Protein AF-A0A8J4PV37-F1 (afdb_monomer)

Organism: NCBI:txid133409

Secondary structure (DSSP, 8-state):
--HHHHHHS-PEEEPSSSTTEEEEEEEE-SSEEEEEEEEE-BS--SS-GGG-PEEEEEEEETT-SSHHHHHHHHHHHHHHHHTTTBPPPEEEEEEEEEEETTTTEEEEE--BTTTB---HHHHHHHHHHHHGGGT-EEEE---S-----PPPS---S---

pLDDT: mean 87.32, std 14.65, range [36.22, 98.56]

Mean predicted aligned error: 6.1 Å

Radius of gyration: 15.75 Å; Cα contacts (8 Å, |Δi|>4): 325; chains: 1; bounding box: 51×31×36 Å

Solvent-accessible surface area (backbone atoms only — not comparable to full-atom values): 9121 Å² total; per-residue (Å²): 131,55,69,69,56,54,61,72,65,48,64,76,41,72,49,92,83,44,88,48,33,34,31,34,70,46,76,55,66,70,63,73,35,53,24,30,33,32,41,32,44,52,65,76,73,82,88,53,81,91,63,62,50,38,39,36,32,43,42,31,36,45,69,40,63,41,64,69,47,43,49,50,50,53,49,66,76,37,45,78,85,31,58,91,50,42,43,81,68,41,76,54,7,14,29,35,39,33,56,40,80,88,82,30,35,38,39,34,32,25,24,26,92,87,55,36,61,41,59,61,73,56,54,49,51,46,49,48,69,66,38,41,86,76,66,34,48,77,50,82,47,78,40,92,48,61,81,73,84,55,79,44,79,67,84,82,88,82,81,135

Nearest PDB structures (foldseek):
  2nmm-assembly4_A  TM=7.575E-01  e=5.670E-08  Homo sapiens
  2nmm-assembly4_C  TM=7.859E-01  e=7.270E-07  Homo sapiens
  2hw4-assembly1_A  TM=7.400E-01  e=1.441E-06  Homo sapiens
  2nmm-assembly4_B  TM=7.490E-01  e=2.523E-06  Homo sapiens
  2ozx-assembly1_A  TM=6.832E-01  e=2.523E-06  Homo sapiens

Structure (mmCIF, N/CA/C/O backbone):
data_AF-A0A8J4PV37-F1
#
_entry.id   AF-A0A8J4PV37-F1
#
loop_
_atom_site.group_PDB
_atom_site.id
_atom_site.type_symbol
_atom_site.label_atom_id
_atom_site.label_alt_id
_atom_site.label_comp_id
_atom_site.label_asym_id
_atom_site.label_entity_id
_atom_site.label_seq_id
_atom_site.pdbx_PDB_ins_code
_atom_site.Cartn_x
_atom_site.Cartn_y
_atom_site.Cartn_z
_atom_site.occupancy
_atom_site.B_iso_or_equiv
_atom_site.auth_seq_id
_atom_site.auth_comp_id
_atom_site.auth_asym_id
_atom_site.auth_atom_id
_atom_site.pdbx_PDB_model_num
ATOM 1 N N . MET A 1 1 ? -15.392 9.450 -5.327 1.00 58.28 1 MET A N 1
ATOM 2 C CA . MET A 1 1 ? -14.262 9.897 -6.172 1.00 58.28 1 MET A CA 1
ATOM 3 C C . MET A 1 1 ? -14.195 8.930 -7.345 1.00 58.28 1 MET A C 1
ATOM 5 O O . MET A 1 1 ? -14.531 7.776 -7.122 1.00 58.28 1 MET A O 1
ATOM 9 N N . SER A 1 2 ? -13.885 9.351 -8.575 1.00 72.94 2 SER A N 1
ATOM 10 C CA . SER A 1 2 ? -13.667 8.358 -9.641 1.00 72.94 2 SER A CA 1
ATOM 11 C C . SER A 1 2 ? -12.308 7.675 -9.436 1.00 72.94 2 SER A C 1
ATOM 13 O O . SER A 1 2 ? -11.400 8.303 -8.886 1.00 72.94 2 SER A O 1
ATOM 15 N N . ASN A 1 3 ? -12.131 6.426 -9.891 1.00 73.38 3 ASN A N 1
ATOM 16 C CA . ASN A 1 3 ? -10.813 5.772 -9.842 1.00 73.38 3 ASN A CA 1
ATOM 17 C C . ASN A 1 3 ? -9.754 6.644 -10.531 1.00 73.38 3 ASN A C 1
ATOM 19 O O . ASN A 1 3 ? -8.669 6.850 -10.000 1.00 73.38 3 ASN A O 1
ATOM 23 N N . GLN A 1 4 ? -10.090 7.243 -11.674 1.00 67.25 4 GLN A N 1
ATOM 24 C CA . GLN A 1 4 ? -9.173 8.110 -12.409 1.00 67.25 4 GLN A CA 1
ATOM 25 C C . GLN A 1 4 ? -8.662 9.284 -11.555 1.00 67.25 4 GLN A C 1
ATOM 27 O O . GLN A 1 4 ? -7.463 9.568 -11.561 1.00 67.25 4 GLN A O 1
ATOM 32 N N . ASP A 1 5 ? -9.537 9.921 -10.771 1.00 73.19 5 ASP A N 1
ATOM 33 C CA . ASP A 1 5 ? -9.151 11.011 -9.867 1.00 73.19 5 ASP A CA 1
ATOM 34 C C . ASP A 1 5 ? -8.280 10.515 -8.709 1.00 73.19 5 ASP A C 1
ATOM 36 O O . ASP A 1 5 ? -7.334 11.203 -8.322 1.00 73.19 5 ASP A O 1
ATOM 40 N N . LEU A 1 6 ? -8.570 9.327 -8.171 1.00 82.00 6 LEU A N 1
ATOM 41 C CA . LEU A 1 6 ? -7.812 8.726 -7.073 1.00 82.00 6 LEU A CA 1
ATOM 42 C C . LEU A 1 6 ? -6.348 8.500 -7.468 1.00 82.00 6 LEU A C 1
ATOM 44 O O . LEU A 1 6 ? -5.443 8.902 -6.742 1.00 82.00 6 LEU A O 1
ATOM 48 N N . PHE A 1 7 ? -6.108 7.894 -8.632 1.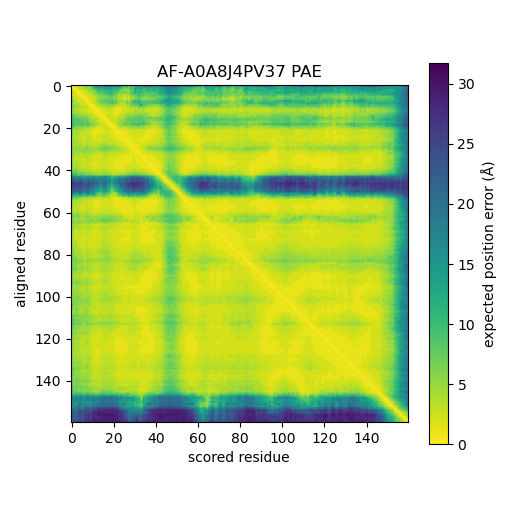00 80.50 7 PHE A N 1
ATOM 49 C CA . PHE A 1 7 ? -4.753 7.585 -9.093 1.00 80.50 7 PHE A CA 1
ATOM 50 C C . PHE A 1 7 ? -4.004 8.816 -9.612 1.00 80.50 7 PHE A C 1
ATOM 52 O O . PHE A 1 7 ? -2.803 8.936 -9.378 1.00 80.50 7 PHE A O 1
ATOM 59 N N . THR A 1 8 ? -4.696 9.750 -10.272 1.00 69.69 8 THR A N 1
ATOM 60 C CA . THR A 1 8 ? -4.063 10.971 -10.808 1.00 69.69 8 THR A CA 1
ATOM 61 C C . THR A 1 8 ? -3.626 11.921 -9.693 1.00 69.69 8 THR A C 1
ATOM 63 O O . THR A 1 8 ? -2.586 12.567 -9.808 1.00 69.69 8 THR A O 1
ATOM 66 N N . ASN A 1 9 ? -4.390 11.987 -8.599 1.00 74.44 9 ASN A N 1
ATOM 67 C CA . ASN A 1 9 ? -4.096 12.866 -7.466 1.00 74.44 9 ASN A CA 1
ATOM 68 C C . ASN A 1 9 ? -3.330 12.168 -6.332 1.00 74.44 9 ASN A C 1
ATOM 70 O O . ASN A 1 9 ? -3.008 12.812 -5.331 1.00 74.44 9 ASN A O 1
ATOM 74 N N . ALA A 1 10 ? -3.037 10.869 -6.459 1.00 83.06 10 ALA A N 1
ATOM 75 C CA . ALA A 1 10 ? -2.297 10.130 -5.446 1.00 83.06 10 ALA A CA 1
ATOM 76 C C . ALA A 1 10 ? -0.888 10.712 -5.282 1.00 83.06 10 ALA A C 1
ATOM 78 O O . ALA A 1 10 ? -0.040 10.620 -6.174 1.00 83.06 10 ALA A O 1
ATOM 79 N N . VAL A 1 11 ? -0.632 11.285 -4.108 1.00 88.38 11 VAL A N 1
ATOM 80 C CA . VAL A 1 11 ? 0.660 11.881 -3.770 1.00 88.38 11 VAL A CA 1
ATOM 81 C C . VAL A 1 11 ? 1.732 10.792 -3.703 1.00 88.38 11 VAL A C 1
ATOM 83 O O . VAL A 1 11 ? 1.541 9.739 -3.091 1.00 88.38 11 VAL A O 1
ATOM 86 N N . VAL A 1 12 ? 2.880 11.069 -4.322 1.00 91.19 12 VAL A N 1
ATOM 87 C CA . VAL A 1 12 ? 4.091 10.254 -4.199 1.00 91.19 12 VAL A CA 1
ATOM 88 C C . VAL A 1 12 ? 5.038 10.942 -3.224 1.00 91.19 12 VAL A C 1
ATOM 90 O O . VAL A 1 12 ? 5.477 12.070 -3.449 1.00 91.19 12 VAL A O 1
ATOM 93 N N . TYR A 1 13 ? 5.360 10.253 -2.137 1.00 91.75 13 TYR A N 1
ATOM 94 C CA . TYR A 1 13 ? 6.210 10.746 -1.063 1.00 91.75 13 TYR A CA 1
ATOM 95 C C . TYR A 1 13 ? 7.632 10.225 -1.236 1.00 91.75 13 TYR A C 1
ATOM 97 O O . TYR A 1 13 ? 7.838 9.071 -1.605 1.00 91.75 13 TYR A O 1
ATOM 105 N N . LYS A 1 14 ? 8.633 11.051 -0.936 1.00 90.19 14 LYS A N 1
ATOM 106 C CA . LYS A 1 14 ? 10.027 10.598 -0.868 1.00 90.19 14 LYS A CA 1
ATOM 107 C C . LYS A 1 14 ? 10.313 10.027 0.514 1.00 90.19 14 LYS A C 1
ATOM 109 O O . LYS A 1 14 ? 9.903 10.613 1.513 1.00 90.19 14 LYS A O 1
ATOM 114 N N . SER A 1 15 ? 11.034 8.911 0.568 1.00 85.44 15 SER A N 1
ATOM 115 C CA . SER A 1 15 ? 11.557 8.401 1.831 1.00 85.44 15 SER A CA 1
ATOM 116 C C . SER A 1 15 ? 12.518 9.418 2.441 1.00 85.44 15 SER A C 1
ATOM 118 O O . SER A 1 15 ? 13.364 9.990 1.753 1.00 85.44 15 SER A O 1
ATOM 120 N N . THR A 1 16 ? 12.386 9.639 3.746 1.00 80.88 16 THR A N 1
ATOM 121 C CA . THR A 1 16 ? 13.284 10.505 4.520 1.00 80.88 16 THR A CA 1
ATOM 122 C C . THR A 1 16 ? 14.537 9.770 4.996 1.00 80.88 16 THR A C 1
ATOM 124 O O . THR A 1 16 ? 15.495 10.413 5.416 1.00 80.88 16 THR A O 1
ATOM 127 N N . THR A 1 17 ? 14.543 8.435 4.929 1.00 82.50 17 THR A N 1
ATOM 128 C CA . THR A 1 17 ? 15.599 7.577 5.487 1.00 82.50 17 THR A CA 1
ATOM 129 C C . THR A 1 17 ? 16.378 6.809 4.425 1.00 82.50 17 THR A C 1
ATOM 131 O O . THR A 1 17 ? 17.548 6.509 4.636 1.00 82.50 17 THR A O 1
ATOM 134 N N . THR A 1 18 ? 15.758 6.495 3.282 1.00 82.38 18 THR A N 1
ATOM 135 C CA . THR A 1 18 ? 16.385 5.736 2.192 1.00 82.38 18 THR A CA 1
ATOM 136 C C . THR A 1 18 ? 16.415 6.578 0.916 1.00 82.38 18 THR A C 1
ATOM 138 O O . THR A 1 18 ? 15.366 6.770 0.292 1.00 82.38 18 THR A O 1
ATOM 141 N N . PRO A 1 19 ? 17.593 7.070 0.491 1.00 79.25 19 PRO A N 1
ATOM 142 C CA . PRO A 1 19 ? 17.745 7.715 -0.809 1.00 79.25 19 PRO A CA 1
ATOM 143 C C . PRO A 1 19 ? 17.225 6.804 -1.932 1.00 79.25 19 PRO A C 1
ATOM 145 O O . PRO A 1 19 ? 17.424 5.592 -1.888 1.00 79.25 19 PRO A O 1
ATOM 148 N N . ASN A 1 20 ? 16.550 7.381 -2.930 1.00 86.06 20 ASN A N 1
ATOM 149 C CA . ASN A 1 20 ? 15.957 6.659 -4.070 1.00 86.06 20 ASN A CA 1
ATOM 150 C C . ASN A 1 20 ? 14.836 5.673 -3.707 1.00 86.06 20 ASN A C 1
ATOM 152 O O . ASN A 1 20 ? 14.622 4.671 -4.386 1.00 86.06 20 ASN A O 1
ATOM 156 N N . ARG A 1 21 ? 14.086 5.955 -2.642 1.00 90.38 21 ARG A N 1
ATOM 157 C CA . ARG A 1 21 ? 12.842 5.246 -2.344 1.00 90.38 21 ARG A CA 1
ATOM 158 C C . ARG A 1 21 ? 11.679 6.221 -2.313 1.00 90.38 21 ARG A C 1
ATOM 160 O O . ARG A 1 21 ? 11.760 7.261 -1.653 1.00 90.38 21 ARG A O 1
ATOM 167 N N . THR A 1 22 ? 10.588 5.865 -2.979 1.00 93.62 22 THR A N 1
ATOM 168 C CA . THR A 1 22 ? 9.323 6.597 -2.883 1.00 93.62 22 THR A CA 1
ATOM 169 C C . THR A 1 22 ? 8.180 5.718 -2.407 1.00 93.62 22 THR A C 1
ATOM 171 O O . THR A 1 22 ? 8.206 4.492 -2.529 1.00 93.62 22 THR A O 1
ATOM 174 N N . PHE A 1 23 ? 7.179 6.374 -1.829 1.00 95.06 23 PHE A N 1
ATOM 175 C CA . PHE A 1 23 ? 5.991 5.769 -1.256 1.00 95.06 23 PHE A CA 1
ATOM 176 C C . PHE A 1 23 ? 4.741 6.337 -1.909 1.00 95.06 23 PHE A C 1
ATOM 178 O O . PHE A 1 23 ? 4.635 7.541 -2.133 1.00 95.06 23 PHE A O 1
ATOM 185 N N . GLN A 1 24 ? 3.776 5.469 -2.169 1.00 95.06 24 GLN A N 1
ATOM 186 C CA . GLN A 1 24 ? 2.428 5.840 -2.570 1.00 95.06 24 GLN A CA 1
ATOM 187 C C . GLN A 1 24 ? 1.440 5.056 -1.703 1.00 95.06 24 GLN A C 1
ATOM 189 O O . GLN A 1 24 ? 1.654 3.878 -1.417 1.00 95.06 24 GLN A O 1
ATOM 194 N N . CYS A 1 25 ? 0.364 5.701 -1.270 1.00 95.94 25 CYS A N 1
ATOM 195 C CA . CYS A 1 25 ? -0.695 5.057 -0.501 1.00 95.94 25 CYS A CA 1
ATOM 196 C C . CYS A 1 25 ? -2.028 5.362 -1.169 1.00 95.94 25 CYS A C 1
ATOM 198 O O . CYS A 1 25 ? -2.374 6.528 -1.354 1.00 95.94 25 CYS A O 1
ATOM 200 N N . ILE A 1 26 ? -2.733 4.312 -1.576 1.00 95.38 26 ILE A N 1
ATOM 201 C CA . ILE A 1 26 ? -3.993 4.389 -2.304 1.00 95.38 26 ILE A CA 1
ATOM 202 C C . ILE A 1 26 ? -5.013 3.546 -1.551 1.00 95.38 26 ILE A C 1
ATOM 204 O O . ILE A 1 26 ? -4.883 2.324 -1.474 1.00 95.38 26 ILE A O 1
ATOM 208 N N . ILE A 1 27 ? -6.015 4.217 -0.991 1.00 93.25 27 ILE A N 1
ATOM 209 C CA . ILE A 1 27 ? -7.068 3.609 -0.182 1.00 93.25 27 ILE A CA 1
ATOM 210 C C . ILE A 1 27 ? -8.412 4.074 -0.734 1.00 93.25 27 ILE A C 1
ATOM 212 O O . ILE A 1 27 ? -8.714 5.265 -0.715 1.00 93.25 27 ILE A O 1
ATOM 216 N N . ASP A 1 28 ? -9.187 3.119 -1.240 1.00 91.69 28 ASP A N 1
ATOM 217 C CA . ASP A 1 28 ? -10.500 3.319 -1.856 1.00 91.69 28 ASP A CA 1
ATOM 218 C C . ASP A 1 28 ? -11.575 2.522 -1.110 1.00 91.69 28 ASP A C 1
ATOM 220 O O . ASP A 1 28 ? -12.119 1.541 -1.616 1.00 91.69 28 ASP A O 1
ATOM 224 N N . HIS A 1 29 ? -11.779 2.871 0.158 1.00 90.38 29 HIS A N 1
ATOM 225 C CA . HIS A 1 29 ? -12.822 2.330 1.031 1.00 90.38 29 HIS A CA 1
ATOM 226 C C . HIS A 1 29 ? -12.903 3.153 2.327 1.00 90.38 29 HIS A C 1
ATOM 228 O O . HIS A 1 29 ? -12.003 3.939 2.629 1.00 90.38 29 HIS A O 1
ATOM 234 N N . GLN A 1 30 ? -13.974 2.961 3.104 1.00 86.81 30 GLN A N 1
ATOM 235 C CA . GLN A 1 30 ? -14.142 3.578 4.434 1.00 86.81 30 GLN A CA 1
ATOM 236 C C . GLN A 1 30 ? -14.050 2.573 5.590 1.00 86.81 30 GLN A C 1
ATOM 238 O O . GLN A 1 30 ? -13.672 2.940 6.700 1.00 86.81 30 GLN A O 1
ATOM 243 N N . ASP A 1 31 ? -14.381 1.308 5.336 1.00 89.81 31 ASP A N 1
ATOM 244 C CA . ASP A 1 31 ? -14.315 0.245 6.340 1.00 89.81 31 ASP A CA 1
ATOM 245 C C . ASP A 1 31 ? -12.910 -0.360 6.427 1.00 89.81 31 ASP A C 1
ATOM 247 O O . ASP A 1 31 ? -11.946 0.165 5.877 1.00 89.81 31 ASP A O 1
ATOM 251 N N . ASP A 1 32 ? -12.766 -1.476 7.130 1.00 93.56 32 ASP A N 1
ATOM 252 C CA . ASP A 1 32 ? -11.578 -2.302 7.020 1.00 93.56 32 ASP A CA 1
ATOM 253 C C . ASP A 1 32 ? -11.605 -3.182 5.765 1.00 93.56 32 ASP A C 1
ATOM 255 O O . ASP A 1 32 ? -12.549 -3.939 5.549 1.00 93.56 32 ASP A O 1
ATOM 259 N N . GLU A 1 33 ? -10.537 -3.130 4.973 1.00 95.31 33 GLU A N 1
ATOM 260 C CA . GLU A 1 33 ? -10.403 -3.923 3.750 1.00 95.31 33 GLU A CA 1
ATOM 261 C C . GLU A 1 33 ? -9.012 -4.528 3.599 1.00 95.31 33 GLU A C 1
ATOM 263 O O . GLU A 1 33 ? -8.056 -4.182 4.299 1.00 95.31 33 GLU A O 1
ATOM 268 N N . LYS A 1 34 ? -8.909 -5.491 2.683 1.00 96.31 34 LYS A N 1
ATOM 269 C CA . LYS A 1 34 ? -7.630 -6.093 2.313 1.00 96.31 34 LYS A CA 1
ATOM 270 C C . LYS A 1 34 ? -6.760 -5.065 1.587 1.00 96.31 34 LYS A C 1
ATOM 272 O O . LYS A 1 34 ? -7.243 -4.367 0.705 1.00 96.31 34 LYS A O 1
ATOM 277 N N . TYR A 1 35 ? -5.461 -5.059 1.878 1.00 98.06 35 TYR A N 1
ATOM 278 C CA . TYR A 1 35 ? -4.466 -4.274 1.143 1.00 98.06 35 TYR A CA 1
ATOM 279 C C . TYR A 1 35 ? -3.316 -5.145 0.645 1.00 98.06 35 TYR A C 1
ATOM 281 O O . TYR A 1 35 ? -2.995 -6.173 1.246 1.00 98.06 35 TYR A O 1
ATOM 289 N N . VAL A 1 36 ? -2.641 -4.694 -0.410 1.00 98.50 36 VAL A N 1
ATOM 290 C CA . VAL A 1 36 ? -1.374 -5.262 -0.892 1.00 98.50 36 VAL A CA 1
ATOM 291 C C . VAL A 1 36 ? -0.241 -4.253 -0.804 1.00 98.50 36 VAL A C 1
ATOM 293 O O . VAL A 1 36 ? -0.455 -3.050 -0.972 1.00 98.50 36 VAL A O 1
ATOM 296 N N . ILE A 1 37 ? 0.974 -4.761 -0.594 1.00 98.56 37 ILE A N 1
ATOM 297 C CA . ILE A 1 37 ? 2.206 -4.003 -0.802 1.00 98.56 37 ILE A CA 1
ATOM 298 C C . ILE A 1 37 ? 2.782 -4.368 -2.159 1.00 98.56 37 ILE A C 1
ATOM 300 O O . ILE A 1 37 ? 3.096 -5.529 -2.422 1.00 98.56 37 ILE A O 1
ATOM 304 N N . LEU A 1 38 ? 2.944 -3.369 -3.019 1.00 98.44 38 LEU A N 1
ATOM 305 C CA . LEU A 1 38 ? 3.538 -3.525 -4.339 1.00 98.44 38 LEU A CA 1
ATOM 306 C C . LEU A 1 38 ? 4.900 -2.836 -4.392 1.00 98.44 38 LEU A C 1
ATOM 308 O O . LEU A 1 38 ? 5.079 -1.749 -3.842 1.00 98.44 38 LEU A O 1
ATOM 312 N N . ARG A 1 39 ? 5.844 -3.450 -5.105 1.00 97.19 39 ARG A N 1
ATOM 313 C CA . ARG A 1 39 ? 7.125 -2.847 -5.478 1.00 97.19 39 ARG A CA 1
ATOM 314 C C . ARG A 1 39 ? 7.165 -2.632 -6.985 1.00 97.19 39 ARG A C 1
ATOM 316 O O . ARG A 1 39 ? 6.946 -3.567 -7.758 1.00 97.19 39 ARG A O 1
ATOM 323 N N . LEU A 1 40 ? 7.470 -1.409 -7.391 1.00 95.06 40 LEU A N 1
ATOM 324 C CA . LEU A 1 40 ? 7.705 -1.021 -8.773 1.00 95.06 40 LEU A CA 1
ATOM 325 C C . LEU A 1 40 ? 9.196 -0.748 -8.946 1.00 95.06 40 LEU A C 1
ATOM 327 O O . LEU A 1 40 ? 9.810 -0.047 -8.143 1.00 95.06 40 LEU A O 1
ATOM 331 N N . THR A 1 41 ? 9.753 -1.311 -10.013 1.00 92.50 41 THR A N 1
ATOM 332 C CA . THR A 1 41 ? 11.156 -1.140 -10.411 1.00 92.50 41 THR A CA 1
ATOM 333 C C . THR A 1 41 ? 11.191 -0.516 -11.805 1.00 92.50 41 THR A C 1
ATOM 335 O O . THR A 1 41 ? 10.334 -0.856 -12.628 1.00 92.50 41 THR A O 1
ATOM 338 N N . PRO A 1 42 ? 12.110 0.411 -12.104 1.00 89.81 42 PRO A N 1
ATOM 339 C CA . PRO A 1 42 ? 12.144 1.073 -13.403 1.00 89.81 42 PRO A CA 1
ATOM 340 C C . PRO A 1 42 ? 12.644 0.138 -14.519 1.00 89.81 42 PRO A C 1
ATOM 342 O O . PRO A 1 42 ? 13.282 -0.893 -14.271 1.00 89.81 42 PRO A O 1
ATOM 345 N N . TYR A 1 43 ? 12.337 0.474 -15.777 1.00 83.38 43 TYR A N 1
ATOM 346 C CA . TYR A 1 43 ? 12.859 -0.266 -16.937 1.00 83.38 43 TYR A CA 1
ATOM 347 C C . TYR A 1 43 ? 14.358 -0.031 -17.161 1.00 83.38 43 TYR A C 1
ATOM 349 O O . TYR A 1 43 ? 15.086 -1.002 -17.378 1.00 83.38 43 TYR A O 1
ATOM 357 N N . ASP A 1 44 ? 14.808 1.226 -17.095 1.00 71.94 44 ASP A N 1
ATOM 358 C CA . ASP A 1 44 ? 16.212 1.601 -17.285 1.00 71.94 44 ASP A CA 1
ATOM 359 C C . ASP A 1 44 ? 16.967 1.566 -15.951 1.00 71.94 44 ASP A C 1
ATOM 361 O O . ASP A 1 44 ? 16.673 2.315 -15.021 1.00 71.94 44 ASP A O 1
ATOM 365 N N . THR A 1 45 ? 17.946 0.669 -15.864 1.00 63.06 45 THR A N 1
ATOM 366 C CA . THR A 1 45 ? 18.851 0.517 -14.718 1.00 63.06 45 THR A CA 1
ATOM 367 C C . THR A 1 45 ? 20.295 0.895 -15.072 1.00 63.06 45 THR A C 1
ATOM 369 O O . THR A 1 45 ? 21.209 0.555 -14.326 1.00 63.06 45 THR A O 1
ATOM 372 N N . THR A 1 46 ? 20.539 1.507 -16.240 1.00 52.12 46 THR A N 1
ATOM 373 C CA . THR A 1 46 ? 21.866 1.508 -16.888 1.00 52.12 46 THR A CA 1
ATOM 374 C C . THR A 1 46 ? 22.585 2.855 -16.954 1.00 52.12 46 THR A C 1
ATOM 376 O O . THR A 1 46 ? 23.761 2.872 -17.309 1.00 52.12 46 THR A O 1
ATOM 379 N N . THR A 1 47 ? 21.962 3.971 -16.563 1.00 52.91 47 THR A N 1
ATOM 380 C CA . THR A 1 47 ? 22.578 5.307 -16.725 1.00 52.91 47 THR A CA 1
ATOM 381 C C . THR A 1 47 ? 23.153 5.945 -15.453 1.00 52.91 47 THR A C 1
ATOM 383 O O . THR A 1 47 ? 23.946 6.873 -15.573 1.00 52.91 47 THR A O 1
ATOM 386 N N . ASN A 1 48 ? 22.854 5.434 -14.254 1.00 52.56 48 ASN A N 1
ATOM 387 C CA . ASN A 1 48 ? 23.614 5.668 -13.011 1.00 52.56 48 ASN A CA 1
ATOM 388 C C . ASN A 1 48 ? 23.010 4.810 -11.886 1.00 52.56 48 ASN A C 1
ATOM 390 O O . ASN A 1 48 ? 21.882 5.047 -11.456 1.00 52.56 48 ASN A O 1
ATOM 394 N N . SER A 1 49 ? 23.745 3.810 -11.397 1.00 53.84 49 SER A N 1
ATOM 395 C CA . SER A 1 49 ? 23.253 2.833 -10.409 1.00 53.84 49 SER A CA 1
ATOM 396 C C . SER A 1 49 ? 22.853 3.441 -9.058 1.00 53.84 49 SER A C 1
ATOM 398 O O . SER A 1 49 ? 22.107 2.821 -8.309 1.00 53.84 49 SER A O 1
ATOM 400 N N . GLU A 1 50 ? 23.316 4.654 -8.749 1.00 53.41 50 G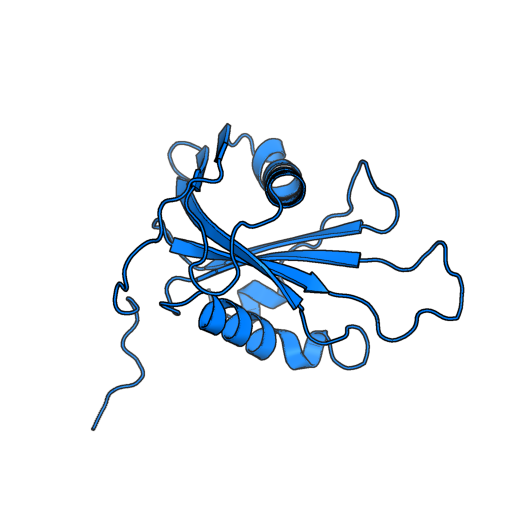LU A N 1
ATOM 401 C CA . GLU A 1 50 ? 23.018 5.369 -7.501 1.00 53.41 50 GLU A CA 1
ATOM 402 C C . GLU A 1 50 ? 21.719 6.196 -7.545 1.00 53.41 50 GLU A C 1
ATOM 404 O O . GLU A 1 50 ? 21.418 6.880 -6.573 1.00 53.41 50 GLU A O 1
ATOM 409 N N . ALA A 1 51 ? 20.941 6.145 -8.634 1.00 57.28 51 ALA A N 1
ATOM 410 C CA . ALA A 1 51 ? 19.714 6.940 -8.815 1.00 57.28 51 ALA A CA 1
ATOM 411 C C . ALA A 1 51 ? 18.470 6.104 -9.174 1.00 57.28 51 ALA A C 1
ATOM 413 O O . ALA A 1 51 ? 17.431 6.660 -9.532 1.00 57.28 51 ALA A O 1
ATOM 414 N N . ILE A 1 52 ? 18.564 4.772 -9.115 1.00 67.69 52 ILE A N 1
ATOM 415 C CA . ILE A 1 52 ? 17.449 3.889 -9.471 1.00 67.69 52 ILE A CA 1
ATOM 416 C C . ILE A 1 52 ? 16.415 3.944 -8.344 1.00 67.69 52 ILE A C 1
ATOM 418 O O . ILE A 1 52 ? 16.596 3.340 -7.288 1.00 67.69 52 ILE A O 1
ATOM 422 N N . GLU A 1 53 ? 15.357 4.721 -8.565 1.00 82.06 53 GLU A N 1
ATOM 423 C CA . GLU A 1 53 ? 14.252 4.874 -7.625 1.00 82.06 53 GLU A CA 1
ATOM 424 C C . GLU A 1 53 ? 13.395 3.606 -7.588 1.00 82.06 53 GLU A C 1
ATOM 426 O O . GLU A 1 53 ? 12.853 3.196 -8.611 1.00 82.06 53 GLU A O 1
ATOM 431 N N . ASP A 1 54 ? 13.221 3.020 -6.404 1.00 90.25 54 ASP A N 1
ATOM 432 C CA . ASP A 1 54 ? 12.177 2.026 -6.158 1.00 90.25 54 ASP A CA 1
ATOM 433 C C . ASP A 1 54 ? 10.932 2.717 -5.604 1.00 90.25 54 ASP A C 1
ATOM 435 O O . ASP A 1 54 ? 11.004 3.455 -4.613 1.00 90.25 54 ASP A O 1
ATOM 439 N N . ARG A 1 55 ? 9.769 2.401 -6.180 1.00 94.38 55 ARG A N 1
ATOM 440 C CA . ARG A 1 55 ? 8.485 2.853 -5.644 1.00 94.38 55 ARG A CA 1
ATOM 441 C C . ARG A 1 55 ? 7.770 1.725 -4.922 1.00 94.38 55 ARG A C 1
ATOM 443 O O . ARG A 1 55 ? 7.537 0.655 -5.483 1.00 94.38 55 ARG A O 1
ATOM 450 N N . TRP A 1 56 ? 7.380 2.002 -3.688 1.00 97.25 56 TRP A N 1
ATOM 451 C CA . TRP A 1 56 ? 6.582 1.111 -2.860 1.00 97.25 56 TRP A CA 1
ATOM 452 C C . TRP A 1 56 ? 5.178 1.666 -2.700 1.00 97.25 56 TRP A C 1
ATOM 454 O O . TRP A 1 56 ? 4.989 2.858 -2.462 1.00 97.25 56 TRP A O 1
ATOM 464 N N . VAL A 1 57 ? 4.190 0.795 -2.849 1.00 97.88 57 VAL A N 1
ATOM 465 C CA . VAL A 1 57 ? 2.785 1.182 -2.898 1.00 97.88 57 VAL A CA 1
ATOM 466 C C . VAL A 1 57 ? 2.006 0.343 -1.907 1.00 97.88 57 VAL A C 1
ATOM 468 O O . VAL A 1 57 ? 2.100 -0.881 -1.944 1.00 97.88 57 VAL A O 1
ATOM 471 N N . LEU A 1 58 ? 1.205 0.994 -1.072 1.00 98.25 58 LEU A N 1
ATOM 472 C CA . LEU A 1 58 ? 0.094 0.353 -0.378 1.00 98.25 58 LEU A CA 1
ATOM 473 C C . LEU A 1 58 ? -1.171 0.616 -1.192 1.00 98.25 58 LEU A C 1
ATOM 475 O O . LEU A 1 58 ? -1.517 1.774 -1.417 1.00 98.25 58 LEU A O 1
ATOM 479 N N . ALA A 1 59 ? -1.830 -0.445 -1.654 1.00 97.81 59 ALA A N 1
ATOM 480 C CA . ALA A 1 59 ? -3.070 -0.355 -2.419 1.00 97.81 59 ALA A CA 1
ATOM 481 C C . ALA A 1 59 ? -4.176 -1.147 -1.717 1.00 97.81 59 ALA A C 1
ATOM 483 O O . ALA A 1 59 ? -3.965 -2.307 -1.361 1.00 97.81 59 ALA A O 1
ATOM 484 N N . SER A 1 60 ? -5.336 -0.524 -1.528 1.00 96.50 60 SER A N 1
ATOM 485 C CA . SER A 1 60 ? -6.496 -1.102 -0.850 1.00 96.50 60 SER A CA 1
ATOM 486 C C . SER A 1 60 ? -7.784 -0.589 -1.489 1.00 96.50 60 SER A C 1
ATOM 488 O O . SER A 1 60 ? -7.895 0.606 -1.766 1.00 96.50 60 SER A O 1
ATOM 490 N N . THR A 1 61 ? -8.757 -1.467 -1.727 1.00 93.38 61 THR A N 1
ATOM 491 C CA . THR A 1 61 ? -10.062 -1.109 -2.308 1.00 93.38 61 THR A CA 1
ATOM 492 C C . THR A 1 61 ? -1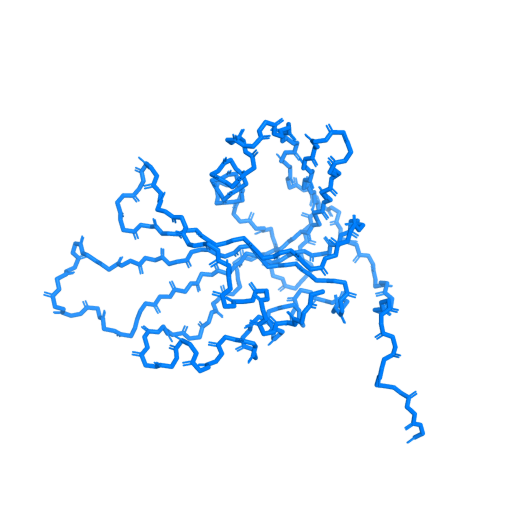1.144 -2.061 -1.809 1.00 93.38 61 THR A C 1
ATOM 494 O O . THR A 1 61 ? -10.878 -3.241 -1.595 1.00 93.38 61 THR A O 1
ATOM 497 N N . GLU A 1 62 ? -12.371 -1.565 -1.657 1.00 89.88 62 GLU A N 1
ATOM 498 C CA . GLU A 1 62 ? -13.554 -2.391 -1.350 1.00 89.88 62 GLU A CA 1
ATOM 499 C C . GLU A 1 62 ? -14.141 -3.117 -2.576 1.00 89.88 62 GLU A C 1
ATOM 501 O O . GLU A 1 62 ? -15.068 -3.927 -2.457 1.00 89.88 62 GLU A O 1
ATOM 506 N N . THR A 1 63 ? -13.640 -2.803 -3.776 1.00 87.06 63 THR A N 1
ATOM 507 C CA . THR A 1 63 ? -14.156 -3.361 -5.037 1.00 87.06 63 THR A CA 1
ATOM 508 C C . THR A 1 63 ? -13.639 -4.767 -5.333 1.00 87.06 63 THR A C 1
ATOM 510 O O . THR A 1 63 ? -14.259 -5.483 -6.117 1.00 87.06 63 THR A O 1
ATOM 513 N N . GLU A 1 64 ? -12.567 -5.197 -4.664 1.00 87.81 64 GLU A N 1
ATOM 514 C CA . GLU A 1 64 ? -11.884 -6.459 -4.934 1.00 87.81 64 GLU A CA 1
ATOM 515 C C . GLU A 1 64 ? -11.768 -7.318 -3.670 1.00 87.81 64 GLU A C 1
ATOM 517 O O . GLU A 1 64 ? -11.260 -6.890 -2.637 1.00 87.81 64 GLU A O 1
ATOM 522 N N . ALA A 1 65 ? -12.208 -8.576 -3.749 1.00 86.62 65 ALA A N 1
ATOM 523 C CA . ALA A 1 65 ? -12.258 -9.471 -2.586 1.00 86.62 65 ALA A CA 1
ATOM 524 C C . ALA A 1 65 ? -10.921 -10.167 -2.269 1.00 86.62 65 ALA A C 1
ATOM 526 O O . ALA A 1 65 ? -10.755 -10.735 -1.179 1.00 86.62 65 ALA A O 1
ATOM 527 N N . TYR A 1 66 ? -9.974 -10.165 -3.212 1.00 90.00 66 TYR A N 1
ATOM 528 C CA . TYR A 1 66 ? -8.697 -10.869 -3.109 1.00 90.00 66 TYR A CA 1
ATOM 529 C C . TYR A 1 66 ? -7.516 -9.918 -3.278 1.00 90.00 66 TYR A C 1
ATOM 531 O O . TYR A 1 66 ? -7.542 -9.004 -4.094 1.00 90.00 66 TYR A O 1
ATOM 539 N N . HIS A 1 67 ? -6.410 -10.213 -2.592 1.00 94.44 67 HIS A N 1
ATOM 540 C CA . HIS A 1 67 ? -5.140 -9.504 -2.782 1.00 94.44 67 HIS A CA 1
ATOM 541 C C . HIS A 1 67 ? -4.649 -9.541 -4.238 1.00 94.44 67 HIS A C 1
ATOM 543 O O . HIS A 1 67 ? -4.089 -8.563 -4.729 1.00 94.44 67 HIS A O 1
ATOM 549 N N . SER A 1 68 ? -4.867 -10.650 -4.955 1.00 94.31 68 SER A N 1
ATOM 550 C CA . SER A 1 68 ? -4.537 -10.750 -6.385 1.00 94.31 68 SER A CA 1
ATOM 551 C C . SER A 1 68 ? -5.325 -9.761 -7.226 1.00 94.31 68 SER A C 1
ATOM 553 O O . SER A 1 68 ? -4.772 -9.165 -8.148 1.00 94.31 68 SER A O 1
ATOM 555 N N . ASP A 1 69 ? -6.586 -9.562 -6.874 1.00 94.06 69 ASP A N 1
ATOM 556 C CA . ASP A 1 69 ? -7.495 -8.724 -7.633 1.00 94.06 69 ASP A CA 1
ATOM 557 C C . ASP A 1 69 ? -7.249 -7.251 -7.305 1.00 94.06 69 ASP A C 1
ATOM 559 O O . ASP A 1 69 ? -7.171 -6.445 -8.221 1.00 94.06 69 ASP A O 1
ATOM 563 N N . ILE A 1 70 ? -6.913 -6.913 -6.053 1.00 95.69 70 ILE A N 1
ATOM 564 C CA . ILE A 1 70 ? -6.428 -5.571 -5.680 1.00 95.69 70 ILE A CA 1
ATOM 565 C C . ILE A 1 70 ? -5.151 -5.210 -6.457 1.00 95.69 70 ILE A C 1
ATOM 567 O O . ILE A 1 70 ? -5.008 -4.091 -6.955 1.00 95.69 70 ILE A O 1
ATOM 571 N N . LYS A 1 71 ? -4.214 -6.157 -6.618 1.00 96.62 71 LYS A N 1
ATOM 572 C CA . LYS A 1 71 ? -3.039 -5.953 -7.481 1.00 96.62 71 LYS A CA 1
ATOM 573 C C . LYS A 1 71 ? -3.468 -5.686 -8.928 1.00 96.62 71 LYS A C 1
ATOM 575 O O . LYS A 1 71 ? -2.953 -4.755 -9.546 1.00 96.62 71 LYS A O 1
ATOM 580 N N . ASN A 1 72 ? -4.377 -6.489 -9.481 1.00 95.38 72 ASN A N 1
ATOM 581 C CA . ASN A 1 72 ? -4.855 -6.323 -10.857 1.00 95.38 72 ASN A CA 1
ATOM 582 C C . ASN A 1 72 ? -5.585 -4.988 -11.055 1.00 95.38 72 ASN A C 1
ATOM 584 O O . ASN A 1 72 ? -5.371 -4.324 -12.071 1.00 95.38 72 ASN A O 1
ATOM 588 N N . TRP A 1 73 ? -6.373 -4.567 -10.069 1.00 94.81 73 TRP A N 1
ATOM 589 C CA . TRP A 1 73 ? -7.025 -3.266 -10.004 1.00 94.81 73 TRP A CA 1
ATOM 590 C C . TRP A 1 73 ? -5.996 -2.136 -10.053 1.00 94.81 73 TRP A C 1
ATOM 592 O O . TRP A 1 73 ? -6.080 -1.275 -10.930 1.00 94.81 73 TRP A O 1
ATOM 602 N N . TYR A 1 74 ? -4.961 -2.177 -9.207 1.00 95.56 74 TYR A N 1
ATOM 603 C CA . TYR A 1 74 ? -3.880 -1.189 -9.244 1.00 95.56 74 TYR A CA 1
ATOM 604 C C . TYR A 1 74 ? -3.180 -1.161 -10.610 1.00 95.56 74 TYR A C 1
ATOM 606 O O . TYR A 1 74 ? -2.997 -0.096 -11.201 1.00 95.56 74 TYR A O 1
ATOM 614 N N . CYS A 1 75 ? -2.807 -2.329 -11.141 1.00 94.31 75 CYS A N 1
ATOM 615 C CA . CYS A 1 75 ? -2.142 -2.438 -12.440 1.00 94.31 75 CYS A CA 1
ATOM 616 C C . CYS A 1 75 ? -2.995 -1.855 -13.573 1.00 94.31 75 CYS A C 1
ATOM 618 O O . CYS A 1 75 ? -2.473 -1.127 -14.413 1.00 94.31 75 CYS A O 1
ATOM 620 N N . SER A 1 76 ? -4.297 -2.143 -13.585 1.00 93.25 76 SER A N 1
ATOM 621 C CA . SER A 1 76 ? -5.210 -1.688 -14.637 1.00 93.25 76 SER A CA 1
ATOM 622 C C . SER A 1 76 ? -5.382 -0.171 -14.612 1.00 93.25 76 SER A C 1
ATOM 624 O O . SER A 1 76 ? -5.319 0.471 -15.656 1.00 93.25 76 SER A O 1
ATOM 626 N N . ASN A 1 77 ? -5.511 0.419 -13.421 1.00 92.62 77 ASN A N 1
ATOM 627 C CA . ASN A 1 77 ? -5.691 1.865 -13.271 1.00 92.62 77 ASN A CA 1
ATOM 628 C C . ASN A 1 77 ? -4.394 2.677 -13.442 1.00 92.62 77 ASN A C 1
ATOM 630 O O . ASN A 1 77 ? -4.446 3.901 -13.531 1.00 92.62 77 ASN A O 1
ATOM 634 N N . THR A 1 78 ? -3.230 2.024 -13.493 1.00 91.69 78 THR A N 1
ATOM 635 C CA . THR A 1 78 ? -1.929 2.704 -13.626 1.00 91.69 78 THR A CA 1
ATOM 636 C C . THR A 1 78 ? -1.153 2.323 -14.886 1.00 91.69 78 THR A C 1
ATOM 638 O O . THR A 1 78 ? -0.047 2.822 -15.093 1.00 91.69 78 THR A O 1
ATOM 641 N N . ALA A 1 79 ? -1.721 1.479 -15.754 1.00 90.94 79 ALA A N 1
ATOM 642 C CA . ALA A 1 79 ? -1.040 0.929 -16.925 1.00 90.94 79 ALA A CA 1
ATOM 643 C C . ALA A 1 79 ? -0.426 2.014 -17.825 1.00 90.94 79 ALA A C 1
ATOM 645 O O . ALA A 1 79 ? 0.760 1.942 -18.153 1.00 90.94 79 ALA A O 1
ATOM 646 N N . ASP A 1 80 ? -1.200 3.045 -18.170 1.00 89.19 80 ASP A N 1
ATOM 647 C CA . ASP A 1 80 ? -0.732 4.128 -19.041 1.00 89.19 80 ASP A CA 1
ATOM 648 C C . ASP A 1 80 ? 0.302 5.022 -18.350 1.00 89.19 80 ASP A C 1
ATOM 650 O O . ASP A 1 80 ? 1.329 5.348 -18.945 1.00 89.19 80 ASP A O 1
ATOM 654 N N . ALA A 1 81 ? 0.079 5.360 -17.076 1.00 87.06 81 ALA A N 1
ATOM 655 C CA . ALA A 1 81 ? 0.997 6.180 -16.285 1.00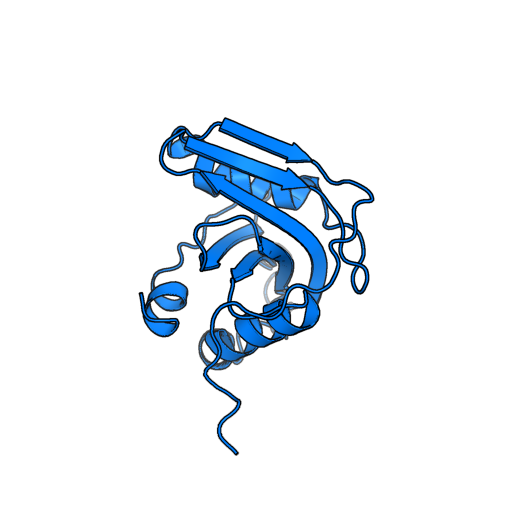 87.06 81 ALA A CA 1
ATOM 656 C C . ALA A 1 81 ? 2.351 5.490 -16.044 1.00 87.06 81 ALA A C 1
ATOM 658 O O . ALA A 1 81 ? 3.365 6.157 -15.848 1.00 87.06 81 ALA A O 1
ATOM 659 N N . HIS A 1 82 ? 2.379 4.157 -16.045 1.00 89.81 82 HIS A N 1
ATOM 660 C CA . HIS A 1 82 ? 3.585 3.368 -15.802 1.00 89.81 82 HIS A CA 1
ATOM 661 C C . HIS A 1 82 ? 4.275 2.871 -17.071 1.00 89.81 82 HIS A C 1
ATOM 663 O O . HIS A 1 82 ? 5.416 2.400 -17.004 1.00 89.81 82 HIS A O 1
ATOM 669 N N . LYS A 1 83 ? 3.623 2.993 -18.230 1.00 88.75 83 LYS A N 1
ATOM 670 C CA . LYS A 1 83 ? 4.131 2.502 -19.510 1.00 88.75 83 LYS A CA 1
ATOM 671 C C . LYS A 1 83 ? 5.526 3.055 -19.803 1.00 88.75 83 LYS A C 1
ATOM 673 O O . LYS A 1 83 ? 5.739 4.260 -19.790 1.00 88.75 83 LYS A O 1
ATOM 678 N N . ASN A 1 84 ? 6.470 2.161 -20.101 1.00 87.31 84 ASN A N 1
ATOM 679 C CA . ASN A 1 84 ? 7.882 2.462 -20.390 1.00 87.31 84 ASN A CA 1
ATOM 680 C C . ASN A 1 84 ? 8.676 3.142 -19.256 1.00 87.31 84 ASN A C 1
ATOM 682 O O . ASN A 1 84 ? 9.860 3.408 -19.440 1.00 87.31 84 ASN A O 1
ATOM 686 N N . ILE A 1 85 ? 8.070 3.387 -18.092 1.00 87.94 85 ILE A N 1
ATOM 687 C CA . ILE A 1 85 ? 8.742 3.965 -16.921 1.00 87.94 85 ILE A CA 1
ATOM 688 C C . ILE A 1 85 ? 9.023 2.856 -15.907 1.00 87.94 85 ILE A C 1
ATOM 690 O O . ILE A 1 85 ? 10.169 2.650 -15.509 1.00 87.94 85 ILE A O 1
ATOM 694 N N . TRP A 1 86 ? 7.992 2.081 -15.563 1.00 91.00 86 TRP A N 1
ATOM 695 C CA . TRP A 1 86 ? 8.042 1.042 -14.539 1.00 91.00 86 TRP A CA 1
ATOM 696 C C . TRP A 1 86 ? 7.749 -0.336 -15.123 1.00 91.00 86 TRP A C 1
ATOM 698 O O . TRP A 1 86 ? 6.830 -0.511 -15.925 1.00 91.00 86 TRP A O 1
ATOM 708 N N . ARG A 1 87 ? 8.491 -1.342 -14.664 1.00 91.06 87 ARG A N 1
ATOM 709 C CA . ARG A 1 87 ? 8.133 -2.751 -14.845 1.00 91.06 87 ARG A CA 1
ATOM 710 C C . ARG A 1 87 ? 6.814 -3.047 -14.131 1.00 91.06 87 ARG A C 1
ATOM 712 O O . ARG A 1 87 ? 6.398 -2.315 -13.231 1.00 91.06 87 ARG A O 1
ATOM 719 N N . SER A 1 88 ? 6.177 -4.157 -14.506 1.00 90.81 88 SER A N 1
ATOM 720 C CA . SER A 1 88 ? 4.943 -4.609 -13.860 1.00 90.81 88 SER A CA 1
ATOM 721 C C . SER A 1 88 ? 5.117 -4.709 -12.334 1.00 90.81 88 SER A C 1
ATOM 723 O O . SER A 1 88 ? 6.081 -5.339 -11.888 1.00 90.81 88 SER A O 1
ATOM 725 N N . PRO A 1 89 ? 4.198 -4.130 -11.535 1.00 95.62 89 PRO A N 1
ATOM 726 C CA . PRO A 1 89 ? 4.273 -4.185 -10.081 1.00 95.62 89 PRO A CA 1
ATOM 727 C C . PRO A 1 89 ? 4.361 -5.622 -9.551 1.00 95.62 89 PRO A C 1
ATOM 729 O O . PRO A 1 89 ? 3.579 -6.503 -9.933 1.00 95.62 89 PRO A O 1
ATOM 732 N N . VAL A 1 90 ? 5.293 -5.851 -8.628 1.00 96.81 90 VAL A N 1
ATOM 733 C CA . VAL A 1 90 ? 5.442 -7.126 -7.917 1.00 96.81 90 VAL A CA 1
ATOM 734 C C . VAL A 1 90 ? 4.738 -7.012 -6.572 1.00 96.81 90 VAL A C 1
ATOM 736 O O . VAL A 1 90 ? 4.995 -6.072 -5.826 1.00 96.81 90 VAL A O 1
ATOM 739 N N . CYS A 1 91 ? 3.847 -7.956 -6.260 1.00 98.12 91 CYS A N 1
ATOM 740 C CA . CYS A 1 91 ? 3.198 -8.011 -4.953 1.00 98.12 91 CYS A CA 1
ATOM 741 C C . CYS A 1 91 ? 4.140 -8.669 -3.948 1.00 98.12 91 CYS A C 1
ATOM 743 O O . CYS A 1 91 ? 4.611 -9.780 -4.179 1.00 98.12 91 CYS A O 1
ATOM 745 N N . MET A 1 92 ? 4.412 -7.960 -2.860 1.00 98.25 92 MET A N 1
ATOM 746 C CA . MET A 1 92 ? 5.381 -8.329 -1.829 1.00 98.25 92 MET A CA 1
ATOM 747 C C . MET A 1 92 ? 4.713 -8.895 -0.570 1.00 98.25 92 MET A C 1
ATOM 749 O O . MET A 1 92 ? 5.409 -9.195 0.389 1.00 98.25 92 MET A O 1
ATOM 753 N N . GLY A 1 93 ? 3.383 -8.998 -0.570 1.00 98.12 93 GLY A N 1
ATOM 754 C CA . GLY A 1 93 ? 2.561 -9.475 0.538 1.00 98.12 93 GLY A CA 1
ATOM 755 C C . GLY A 1 93 ? 1.313 -8.611 0.699 1.00 98.12 93 GLY A C 1
ATOM 756 O O . GLY A 1 93 ? 1.115 -7.632 -0.031 1.00 98.12 93 GLY A O 1
ATOM 757 N N . GLY A 1 94 ? 0.457 -8.960 1.650 1.00 97.88 94 GLY A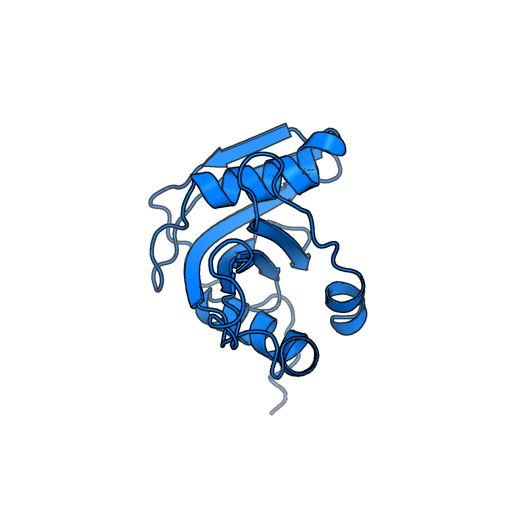 N 1
ATOM 758 C CA . GLY A 1 94 ? -0.754 -8.189 1.915 1.00 97.88 94 GLY A CA 1
ATOM 759 C C . GLY A 1 94 ? -1.354 -8.489 3.275 1.00 97.88 94 GLY A C 1
ATOM 760 O O . GLY A 1 94 ? -1.009 -9.475 3.906 1.00 97.88 94 GLY A O 1
ATOM 761 N N . GLY A 1 95 ? -2.266 -7.639 3.717 1.00 97.62 95 GLY A N 1
ATOM 762 C CA . GLY A 1 95 ? -2.951 -7.793 4.995 1.00 97.62 95 GLY A CA 1
ATOM 763 C C . GLY A 1 95 ? -4.316 -7.137 4.937 1.00 97.62 95 GLY A C 1
ATOM 764 O O . GLY A 1 95 ? -4.942 -7.091 3.875 1.00 97.62 95 GLY A O 1
ATOM 765 N N . ILE A 1 96 ? -4.759 -6.628 6.075 1.00 97.38 96 ILE A N 1
ATOM 766 C CA . ILE A 1 96 ? -5.994 -5.878 6.267 1.00 97.38 96 ILE A CA 1
ATOM 767 C C . ILE A 1 96 ? -5.638 -4.518 6.860 1.00 97.38 96 ILE A C 1
ATOM 769 O O . ILE A 1 96 ? -4.759 -4.424 7.719 1.00 97.38 96 ILE A O 1
ATOM 773 N N . ILE A 1 97 ? -6.306 -3.468 6.393 1.00 98.06 97 ILE A N 1
ATOM 774 C CA . ILE A 1 97 ? -6.145 -2.098 6.866 1.00 98.06 97 ILE A CA 1
ATOM 775 C C . ILE A 1 97 ? -7.506 -1.490 7.187 1.00 98.06 97 ILE A C 1
ATOM 777 O O . ILE A 1 97 ? -8.463 -1.666 6.439 1.00 98.06 97 ILE A O 1
ATOM 781 N N . LYS A 1 98 ? -7.575 -0.731 8.281 1.00 96.94 98 LYS A N 1
ATOM 782 C CA . LYS A 1 98 ? -8.703 0.137 8.623 1.00 96.94 98 LYS A CA 1
ATOM 783 C C . LYS A 1 98 ? -8.206 1.557 8.822 1.00 96.94 98 LYS A C 1
ATOM 785 O O . LYS A 1 98 ? -7.248 1.760 9.570 1.00 96.94 98 LYS A O 1
ATOM 790 N N . VAL A 1 99 ? -8.885 2.520 8.210 1.00 96.19 99 VAL A N 1
ATOM 791 C CA . VAL A 1 99 ? -8.644 3.948 8.434 1.00 96.19 99 VAL A CA 1
ATOM 792 C C . VAL A 1 99 ? -9.884 4.543 9.083 1.00 96.19 99 VAL A C 1
ATOM 794 O O . VAL A 1 99 ? -10.944 4.608 8.475 1.00 96.19 99 VAL A O 1
ATOM 797 N N . ASP A 1 100 ? -9.753 4.968 10.332 1.00 95.56 100 ASP A N 1
ATOM 798 C CA . ASP A 1 100 ? -10.798 5.676 11.059 1.00 95.56 100 ASP A CA 1
ATOM 799 C C . ASP A 1 100 ? -10.477 7.172 11.034 1.00 95.56 100 ASP A C 1
ATOM 801 O O . ASP A 1 100 ? -9.606 7.659 11.761 1.00 95.56 100 ASP A O 1
ATOM 805 N N . HIS A 1 101 ? -11.157 7.898 10.151 1.00 93.62 101 HIS A N 1
ATOM 806 C CA . HIS A 1 101 ? -10.967 9.337 9.990 1.00 93.62 101 HIS A CA 1
ATOM 807 C C . HIS A 1 101 ? -11.545 10.159 11.148 1.00 93.62 101 HIS A C 1
ATOM 809 O O . HIS A 1 101 ? -11.058 11.262 11.397 1.00 93.62 101 HIS A O 1
ATOM 815 N N . GLU A 1 102 ? -12.552 9.640 11.856 1.00 94.25 102 GLU A N 1
ATOM 816 C CA . GLU A 1 102 ? -13.189 10.319 12.987 1.00 94.25 102 GLU A CA 1
ATOM 817 C C . GLU A 1 102 ? -12.251 10.324 14.198 1.00 94.25 102 GLU A C 1
ATOM 819 O O . GLU A 1 102 ? -11.939 11.381 14.748 1.00 94.25 102 GLU A O 1
ATOM 824 N N . ASN A 1 103 ? -11.719 9.152 14.551 1.00 96.62 103 ASN A N 1
ATOM 825 C CA . ASN A 1 103 ? -10.793 8.990 15.673 1.00 96.62 103 ASN A CA 1
ATOM 826 C C . ASN A 1 103 ? -9.323 9.210 15.284 1.00 96.62 103 ASN A C 1
ATOM 828 O O . ASN A 1 103 ? -8.439 9.104 16.133 1.00 96.62 103 ASN A O 1
ATOM 832 N N . LYS A 1 104 ? -9.052 9.500 14.004 1.00 96.69 104 LYS A N 1
ATOM 833 C CA . LYS A 1 104 ? -7.710 9.612 13.418 1.00 96.69 104 LYS A CA 1
ATOM 834 C C . LYS A 1 104 ? -6.818 8.424 13.777 1.00 96.69 104 LYS A C 1
ATOM 836 O O . LYS A 1 104 ? -5.719 8.589 14.305 1.00 96.69 104 LYS A O 1
ATOM 841 N N . THR A 1 105 ? -7.277 7.214 13.476 1.00 97.94 105 THR A N 1
ATOM 842 C CA . THR A 1 105 ? -6.468 6.004 13.667 1.00 97.94 105 THR A CA 1
ATOM 843 C C . THR A 1 105 ? -6.296 5.238 12.365 1.00 97.94 105 THR A C 1
ATOM 845 O O . THR A 1 105 ? -7.190 5.208 11.521 1.00 97.94 105 THR A O 1
ATOM 848 N N . VAL A 1 106 ? -5.130 4.622 12.188 1.00 98.00 106 VAL A N 1
ATOM 849 C CA . VAL A 1 106 ? -4.892 3.631 11.136 1.00 98.00 106 VAL A CA 1
ATOM 850 C C . VAL A 1 106 ? -4.429 2.349 11.796 1.00 98.00 106 VAL A C 1
ATOM 852 O O . VAL A 1 106 ? -3.492 2.362 12.594 1.00 98.00 106 VAL A O 1
ATOM 855 N N . LYS A 1 107 ? -5.072 1.238 11.448 1.00 98.19 107 LYS A N 1
ATOM 856 C CA . LYS A 1 107 ? -4.732 -0.082 11.972 1.00 98.19 107 LYS A CA 1
ATOM 857 C C . LYS A 1 107 ? -4.434 -1.047 10.837 1.00 98.19 107 LYS A C 1
ATOM 859 O O . LYS A 1 107 ? -5.210 -1.100 9.885 1.00 98.19 107 LYS A O 1
ATOM 864 N N . THR A 1 108 ? -3.377 -1.848 10.969 1.00 98.31 108 THR A N 1
ATOM 865 C CA . THR A 1 108 ? -3.123 -3.000 10.088 1.00 98.31 108 THR A CA 1
ATOM 866 C C . THR A 1 108 ? -3.016 -4.298 10.874 1.00 98.31 108 THR A C 1
ATOM 868 O O . THR A 1 108 ? -2.604 -4.294 12.035 1.00 98.31 108 THR A O 1
ATOM 871 N N . TRP A 1 109 ? -3.421 -5.402 10.251 1.00 98.00 109 TRP A N 1
ATOM 872 C CA . TRP A 1 109 ? -3.283 -6.765 10.772 1.00 98.00 109 TRP A CA 1
ATOM 873 C C . TRP A 1 109 ? -3.428 -7.785 9.637 1.00 98.00 109 TRP A C 1
ATOM 875 O O . TRP A 1 109 ? -3.648 -7.411 8.485 1.00 98.00 109 TRP A O 1
ATOM 885 N N . GLY A 1 110 ? -3.322 -9.071 9.963 1.00 96.81 110 GLY A N 1
ATOM 886 C CA . GLY A 1 110 ? -3.538 -10.173 9.034 1.00 96.81 110 GLY A CA 1
ATOM 887 C C . GLY A 1 110 ? -2.454 -10.341 7.973 1.00 96.81 110 GLY A C 1
ATOM 888 O O . GLY A 1 110 ? -1.493 -9.572 7.898 1.00 96.81 110 GLY A O 1
ATOM 889 N N . THR A 1 111 ? -2.650 -11.364 7.146 1.00 97.06 111 THR A N 1
ATOM 890 C CA . THR A 1 111 ? -1.732 -11.787 6.089 1.00 97.06 111 THR A CA 1
ATOM 891 C C . THR A 1 111 ? -2.478 -12.223 4.826 1.00 97.06 111 THR A C 1
ATOM 893 O O . THR A 1 111 ? -3.677 -12.533 4.842 1.00 97.06 111 THR A O 1
ATOM 896 N N . SER A 1 112 ? -1.784 -12.236 3.689 1.00 95.75 112 SER A N 1
ATOM 897 C CA . SER A 1 112 ? -2.330 -12.704 2.423 1.00 95.75 112 SER A CA 1
ATOM 898 C C . SER A 1 112 ? -2.124 -14.204 2.279 1.00 95.75 112 SER A C 1
ATOM 900 O O . SER A 1 112 ? -0.995 -14.670 2.174 1.00 95.75 112 SER A O 1
ATOM 902 N N . GLY A 1 113 ? -3.206 -14.972 2.131 1.00 92.62 113 GLY A N 1
ATOM 903 C CA . GLY A 1 113 ? -3.092 -16.408 1.845 1.00 92.62 113 GLY A CA 1
ATOM 904 C C . GLY A 1 113 ? -2.377 -16.732 0.521 1.00 92.62 113 GLY A C 1
ATOM 905 O O . GLY A 1 113 ? -1.852 -17.829 0.369 1.00 92.62 113 GLY A O 1
ATOM 906 N N . GLY A 1 114 ? -2.345 -15.792 -0.435 1.00 92.69 114 GLY A N 1
ATOM 907 C CA . GLY A 1 114 ? -1.701 -15.979 -1.742 1.00 92.69 114 GLY A CA 1
ATOM 908 C C . GLY A 1 114 ? -0.297 -15.379 -1.862 1.00 92.69 114 GLY A C 1
ATOM 909 O O . GLY A 1 114 ? 0.514 -15.894 -2.626 1.00 92.69 114 GLY A O 1
ATOM 910 N N . TYR A 1 115 ? -0.005 -14.300 -1.128 1.00 96.44 115 TYR A N 1
ATOM 911 C CA . TYR A 1 115 ? 1.275 -13.580 -1.219 1.00 96.44 115 TYR A CA 1
ATOM 912 C C . TYR A 1 115 ? 2.096 -13.583 0.074 1.00 96.44 115 TYR A C 1
ATOM 914 O O . TYR A 1 115 ? 3.227 -13.106 0.061 1.00 96.44 115 TYR A O 1
ATOM 922 N N . GLY A 1 116 ? 1.552 -14.116 1.167 1.00 96.62 116 GLY A N 1
ATOM 923 C CA . GLY A 1 116 ? 2.166 -14.086 2.488 1.00 96.62 116 GLY A CA 1
ATOM 924 C C . GLY A 1 116 ? 2.153 -12.705 3.144 1.00 96.62 116 GLY A C 1
ATOM 925 O O . GLY A 1 116 ? 1.429 -11.785 2.735 1.00 96.62 116 GLY A O 1
ATOM 926 N N . ASP A 1 117 ? 2.981 -12.595 4.179 1.00 97.81 117 ASP A N 1
ATOM 927 C CA . ASP A 1 117 ? 3.114 -11.407 5.014 1.00 97.81 117 ASP A CA 1
ATOM 928 C C . ASP A 1 117 ? 3.709 -10.239 4.218 1.00 97.81 117 ASP A C 1
ATOM 930 O O . ASP A 1 117 ? 4.707 -10.413 3.512 1.00 97.81 117 ASP A O 1
ATOM 934 N N . PRO A 1 118 ? 3.154 -9.021 4.334 1.00 97.88 118 PRO A N 1
ATOM 935 C CA . PRO A 1 118 ? 3.774 -7.851 3.745 1.00 97.88 118 PRO A CA 1
ATOM 936 C C . PRO A 1 118 ? 5.008 -7.441 4.567 1.00 97.88 118 PRO A C 1
ATOM 938 O O . PRO A 1 118 ? 5.039 -7.643 5.785 1.00 97.88 118 PRO A O 1
ATOM 941 N N . PRO A 1 119 ? 6.022 -6.805 3.950 1.00 97.75 119 PRO A N 1
ATOM 942 C CA . PRO A 1 119 ? 7.204 -6.362 4.680 1.00 97.75 119 PRO A CA 1
ATOM 943 C C . PRO A 1 119 ? 6.824 -5.271 5.692 1.00 97.75 119 PRO A C 1
ATOM 945 O O . PRO A 1 119 ? 6.572 -4.129 5.303 1.00 97.75 119 PRO A O 1
ATOM 948 N N . LEU A 1 120 ? 6.791 -5.614 6.986 1.00 97.19 120 LEU A N 1
ATOM 949 C CA . LEU A 1 120 ? 6.322 -4.721 8.058 1.00 97.19 120 LEU A CA 1
ATOM 950 C C . LEU A 1 120 ? 7.036 -3.362 8.039 1.00 97.19 120 LEU A C 1
ATOM 952 O O . LEU A 1 120 ? 6.384 -2.326 8.114 1.00 97.19 120 LEU A O 1
ATOM 956 N N . GLU A 1 121 ? 8.357 -3.351 7.844 1.00 96.38 121 GLU A N 1
ATOM 957 C CA . GLU A 1 121 ? 9.158 -2.120 7.769 1.00 96.38 121 GLU A CA 1
ATOM 958 C C . GLU A 1 121 ? 8.678 -1.164 6.661 1.00 96.38 121 GLU A C 1
ATOM 960 O O . GLU A 1 121 ? 8.719 0.058 6.819 1.00 96.38 121 GLU A O 1
ATOM 965 N N . ILE A 1 122 ? 8.207 -1.708 5.534 1.00 96.75 122 ILE A N 1
ATOM 966 C CA . ILE A 1 122 ? 7.688 -0.917 4.415 1.00 96.75 122 ILE A CA 1
ATOM 967 C C . ILE A 1 122 ? 6.280 -0.411 4.722 1.00 96.75 122 ILE A C 1
ATOM 969 O O . ILE A 1 122 ? 5.996 0.758 4.462 1.00 96.75 122 ILE A O 1
ATOM 973 N N . VAL A 1 123 ? 5.417 -1.253 5.301 1.00 97.88 123 VAL A N 1
ATOM 974 C CA . VAL A 1 123 ? 4.074 -0.839 5.747 1.00 97.88 123 VAL A CA 1
ATOM 975 C C . VAL A 1 123 ? 4.192 0.329 6.728 1.00 97.88 123 VAL A C 1
ATOM 977 O O . VAL A 1 123 ? 3.542 1.358 6.547 1.00 97.88 123 VAL A O 1
ATOM 980 N N . GLU A 1 124 ? 5.084 0.209 7.714 1.00 97.12 124 GLU A N 1
ATOM 981 C CA . GLU A 1 124 ? 5.371 1.276 8.669 1.00 97.12 124 GLU A CA 1
ATOM 982 C C . GLU A 1 124 ? 5.849 2.555 7.992 1.00 97.12 124 GLU A C 1
ATOM 984 O O . GLU A 1 124 ? 5.320 3.624 8.283 1.00 97.12 124 GLU A O 1
ATOM 989 N N . GLN A 1 125 ? 6.826 2.467 7.086 1.00 95.88 125 GLN A N 1
ATOM 990 C CA . GLN A 1 125 ? 7.351 3.643 6.394 1.00 95.88 125 GLN A CA 1
ATOM 991 C C . GLN A 1 125 ? 6.276 4.361 5.576 1.00 95.88 125 GLN A C 1
ATOM 993 O O . GLN A 1 125 ? 6.187 5.587 5.651 1.00 95.88 125 GLN A O 1
ATOM 998 N N . ILE A 1 126 ? 5.443 3.624 4.833 1.00 96.44 126 ILE A N 1
ATOM 999 C CA . ILE A 1 126 ? 4.356 4.212 4.042 1.00 96.44 126 ILE A CA 1
ATOM 1000 C C . ILE A 1 126 ? 3.362 4.915 4.970 1.00 96.44 126 ILE A C 1
ATOM 1002 O O . ILE A 1 126 ? 3.087 6.101 4.790 1.00 96.44 126 ILE A O 1
ATOM 1006 N N . LEU A 1 127 ? 2.846 4.215 5.984 1.00 96.69 127 LEU A N 1
ATOM 1007 C CA . LEU A 1 127 ? 1.791 4.753 6.844 1.00 96.69 127 LEU A CA 1
ATOM 1008 C C . LEU A 1 127 ? 2.280 5.905 7.725 1.00 96.69 127 LEU A C 1
ATOM 1010 O O . LEU A 1 127 ? 1.571 6.902 7.840 1.00 96.69 127 LEU A O 1
ATOM 1014 N N . LYS A 1 128 ? 3.499 5.828 8.273 1.00 95.81 128 LYS A N 1
ATOM 1015 C CA . LYS A 1 128 ? 4.122 6.944 9.002 1.00 95.81 128 LYS A CA 1
ATOM 1016 C C . LYS A 1 128 ? 4.295 8.155 8.094 1.00 95.81 128 LYS A C 1
ATOM 1018 O O . LYS A 1 128 ? 3.874 9.245 8.450 1.00 95.81 128 LYS A O 1
ATOM 1023 N N . THR A 1 129 ? 4.809 7.970 6.877 1.00 93.62 129 THR A N 1
ATOM 1024 C CA . THR A 1 129 ? 5.009 9.084 5.930 1.00 93.62 129 THR A CA 1
ATOM 1025 C C . THR A 1 129 ? 3.693 9.767 5.546 1.00 93.62 129 THR A C 1
ATOM 1027 O O . THR A 1 129 ? 3.649 10.987 5.402 1.00 93.62 129 THR A O 1
ATOM 1030 N N . VAL A 1 130 ? 2.622 8.992 5.373 1.00 92.25 130 VAL A N 1
ATOM 1031 C CA . VAL A 1 130 ? 1.339 9.501 4.873 1.00 92.25 130 VAL A CA 1
ATOM 1032 C C . VAL A 1 130 ? 0.479 10.067 6.000 1.00 92.25 130 VAL A C 1
ATOM 1034 O O . VAL A 1 130 ? -0.019 11.184 5.880 1.00 92.25 130 VAL A O 1
ATOM 1037 N N . TYR A 1 131 ? 0.286 9.319 7.086 1.00 94.44 131 TYR A N 1
ATOM 1038 C CA . TYR A 1 131 ? -0.757 9.583 8.082 1.00 94.44 131 TYR A CA 1
ATOM 1039 C C . TYR A 1 131 ? -0.249 10.252 9.364 1.00 94.44 131 TYR A C 1
ATOM 1041 O O . TYR A 1 131 ? -0.981 11.046 9.961 1.00 94.44 131 TYR A O 1
ATOM 1049 N N . GLU A 1 132 ? 0.995 10.005 9.779 1.00 93.94 132 GLU A N 1
ATOM 1050 C CA . GLU A 1 132 ? 1.543 10.600 11.008 1.00 93.94 132 GLU A CA 1
ATOM 1051 C C . GLU A 1 132 ? 1.613 12.143 10.939 1.00 93.94 132 GLU A C 1
ATOM 1053 O O . GLU A 1 132 ? 1.130 12.786 11.875 1.00 93.94 132 GLU A O 1
ATOM 1058 N N . PRO A 1 133 ? 2.046 12.788 9.826 1.00 94.06 133 PRO A N 1
ATOM 1059 C CA . PRO A 1 133 ? 2.003 14.250 9.691 1.00 94.06 133 PRO A CA 1
ATOM 1060 C C . PRO A 1 133 ? 0.594 14.849 9.765 1.00 94.06 133 PRO A C 1
ATOM 1062 O O . PRO A 1 133 ? 0.435 16.035 10.044 1.00 94.06 133 PRO A O 1
ATOM 1065 N N . GLN A 1 134 ? -0.438 14.041 9.511 1.00 94.00 134 GLN A N 1
ATOM 1066 C CA . GLN A 1 134 ? -1.844 14.446 9.594 1.00 94.00 134 GLN A CA 1
ATOM 1067 C C . GLN A 1 134 ? -2.426 14.268 11.015 1.00 94.00 134 GLN A C 1
ATOM 1069 O O . GLN A 1 134 ? -3.598 14.587 11.270 1.00 94.00 134 GLN A O 1
ATOM 1074 N N . GLY A 1 135 ? -1.606 13.774 11.949 1.00 96.88 135 GLY A N 1
ATOM 1075 C CA . GLY A 1 135 ? -1.945 13.555 13.351 1.00 96.88 135 GLY A CA 1
ATOM 1076 C C . GLY A 1 135 ? -2.700 12.254 13.615 1.00 96.88 135 GLY A C 1
ATOM 1077 O O . GLY A 1 135 ? -3.451 12.199 14.586 1.00 96.88 135 GLY A O 1
ATOM 1078 N N . TYR A 1 136 ? -2.560 11.244 12.752 1.00 97.94 136 TYR A N 1
ATOM 1079 C CA . TYR A 1 136 ? -3.152 9.928 12.996 1.00 97.94 136 TYR A CA 1
ATOM 1080 C C . TYR A 1 136 ? -2.283 9.096 13.936 1.00 97.94 136 TYR A C 1
ATOM 1082 O O . TYR A 1 136 ? -1.057 9.115 13.850 1.00 97.94 136 TYR A O 1
ATOM 1090 N N . GLN A 1 137 ? -2.934 8.314 14.792 1.00 98.12 137 GLN A N 1
ATOM 1091 C CA . GLN A 1 137 ? -2.297 7.268 15.585 1.00 98.12 137 GLN A CA 1
ATOM 1092 C C . GLN A 1 137 ? -2.241 5.970 14.777 1.00 98.12 137 GLN A C 1
ATOM 1094 O O . GLN A 1 137 ? -3.219 5.593 14.129 1.00 98.12 137 GLN A O 1
ATOM 1099 N N . LEU A 1 138 ? -1.103 5.280 14.817 1.00 98.19 138 LEU A N 1
ATOM 1100 C CA . LEU A 1 138 ? -0.853 4.104 13.987 1.00 98.19 138 LEU A CA 1
ATOM 1101 C C . LEU A 1 138 ? -0.709 2.849 14.864 1.00 98.19 138 LEU A C 1
ATOM 1103 O O . LEU A 1 138 ? 0.179 2.790 15.711 1.00 98.19 138 LEU A O 1
ATOM 1107 N N . ASP A 1 139 ? -1.557 1.842 14.641 1.00 98.12 139 ASP A N 1
ATOM 1108 C CA . ASP A 1 139 ? -1.440 0.486 15.205 1.00 98.12 139 ASP A CA 1
ATOM 1109 C C . ASP A 1 139 ? -1.081 -0.489 14.077 1.00 98.12 139 ASP A C 1
ATOM 1111 O O . ASP A 1 139 ? -1.948 -1.090 13.437 1.00 98.12 139 ASP A O 1
ATOM 1115 N N . ILE A 1 140 ? 0.214 -0.581 13.777 1.00 98.00 140 ILE A N 1
ATOM 1116 C CA . ILE A 1 140 ? 0.725 -1.330 12.627 1.00 98.00 140 ILE A CA 1
ATOM 1117 C C . ILE A 1 140 ? 1.212 -2.688 13.111 1.00 98.00 140 ILE A C 1
ATOM 1119 O O . ILE A 1 140 ? 2.238 -2.797 13.781 1.00 98.00 140 ILE A O 1
ATOM 1123 N N . LYS A 1 141 ? 0.459 -3.733 12.777 1.00 97.31 141 LYS A N 1
ATOM 1124 C CA . LYS A 1 141 ? 0.797 -5.123 13.083 1.00 97.31 141 LYS 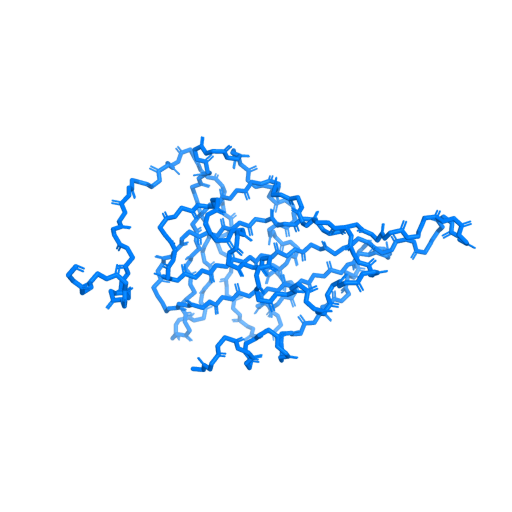A CA 1
ATOM 1125 C C . LYS A 1 141 ? 0.612 -5.977 11.841 1.00 97.31 141 LYS A C 1
ATOM 1127 O O . LYS A 1 141 ? -0.229 -5.668 10.998 1.00 97.31 141 LYS A O 1
ATOM 1132 N N . ILE A 1 142 ? 1.375 -7.061 11.764 1.00 96.00 142 ILE A N 1
ATOM 1133 C CA . ILE A 1 142 ? 1.108 -8.194 10.876 1.00 96.00 142 ILE A CA 1
ATOM 1134 C C . ILE A 1 142 ? 0.754 -9.367 11.780 1.00 96.00 142 ILE A C 1
ATOM 1136 O O . ILE A 1 142 ? 1.423 -9.591 12.789 1.00 96.00 142 ILE A O 1
ATOM 1140 N N . THR A 1 143 ? -0.327 -10.063 11.454 1.00 96.19 143 THR A N 1
ATOM 1141 C CA . THR A 1 143 ? -0.770 -11.246 12.190 1.00 96.19 143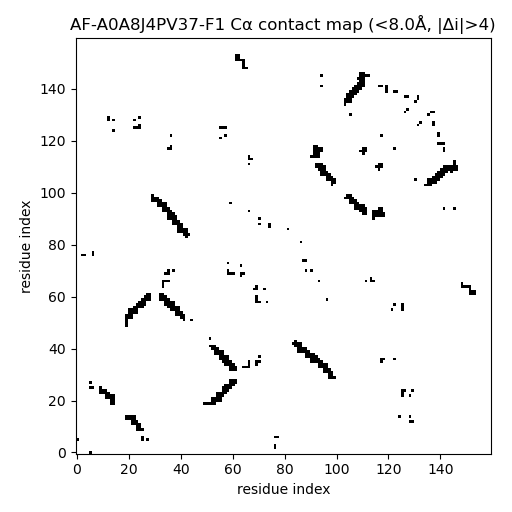 THR A CA 1
ATOM 1142 C C . THR A 1 143 ? -1.045 -12.370 11.207 1.00 96.19 143 THR A C 1
ATOM 1144 O O . THR A 1 143 ? -1.233 -12.154 10.016 1.00 96.19 143 THR A O 1
ATOM 1147 N N . ASP A 1 144 ? -1.134 -13.574 11.733 1.00 94.12 144 ASP A N 1
ATOM 1148 C CA . ASP A 1 144 ? -1.431 -14.820 11.041 1.00 94.12 144 ASP A CA 1
ATOM 1149 C C . ASP A 1 144 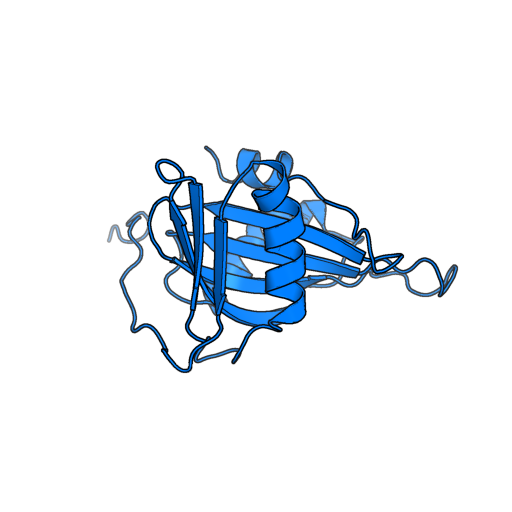? -2.927 -14.960 10.665 1.00 94.12 144 ASP A C 1
ATOM 1151 O O . ASP A 1 144 ? -3.359 -15.978 10.126 1.00 94.12 144 ASP A O 1
ATOM 1155 N N . GLU A 1 145 ? -3.733 -13.911 10.888 1.00 94.19 145 GLU A N 1
ATOM 1156 C CA . GLU A 1 145 ? -5.129 -13.849 10.449 1.00 94.19 145 GLU A CA 1
ATOM 1157 C C . GLU A 1 145 ? -5.217 -13.795 8.920 1.00 94.19 145 GLU A C 1
ATOM 1159 O O . GLU A 1 145 ? -4.838 -12.811 8.284 1.00 94.19 145 GLU A O 1
ATOM 1164 N N . VAL A 1 146 ? -5.814 -14.825 8.325 1.00 90.44 146 VAL A N 1
ATOM 1165 C CA . VAL A 1 146 ? -6.235 -14.804 6.923 1.00 90.44 146 VAL A CA 1
ATOM 1166 C C . VAL A 1 146 ? -7.736 -14.559 6.883 1.00 90.44 146 VAL A C 1
ATOM 1168 O O . VAL A 1 146 ? -8.529 -15.423 7.252 1.00 90.44 146 VAL A O 1
ATOM 1171 N N . ARG A 1 147 ? -8.144 -13.375 6.418 1.00 85.81 147 ARG A N 1
ATOM 1172 C CA . ARG A 1 147 ? -9.566 -13.050 6.275 1.00 85.81 147 ARG A CA 1
ATOM 1173 C C . ARG A 1 147 ? -10.204 -13.842 5.141 1.00 85.81 147 ARG A C 1
ATOM 1175 O O . ARG A 1 147 ? -9.828 -13.693 3.971 1.00 85.81 147 ARG A O 1
ATOM 1182 N N . GLU A 1 148 ? -11.224 -14.612 5.511 1.00 78.06 148 GLU A N 1
ATOM 1183 C CA . GLU A 1 148 ? -12.099 -15.316 4.582 1.00 78.06 148 GLU A CA 1
ATOM 1184 C C . GLU A 1 148 ? -12.761 -14.370 3.573 1.00 78.06 148 GLU A C 1
ATOM 1186 O O . GLU A 1 148 ? -12.777 -13.145 3.697 1.00 78.06 148 GLU A O 1
ATOM 1191 N N . LEU A 1 149 ? -13.280 -14.956 2.505 1.00 67.81 149 LEU A N 1
ATOM 1192 C CA . LEU A 1 149 ? -13.835 -14.217 1.387 1.00 67.81 149 LEU A CA 1
ATOM 1193 C C . LEU A 1 149 ? -15.127 -13.518 1.782 1.00 67.81 149 LEU A C 1
ATOM 1195 O O . LEU A 1 149 ? -16.147 -14.157 2.031 1.00 67.81 149 LEU A O 1
ATOM 1199 N N . ILE A 1 150 ? -15.095 -12.193 1.743 1.00 65.94 150 ILE A N 1
ATOM 1200 C CA . ILE A 1 150 ? -16.296 -11.372 1.754 1.00 65.94 150 ILE A CA 1
ATOM 1201 C C . ILE A 1 150 ? -16.534 -10.958 0.302 1.00 65.94 150 ILE A C 1
ATOM 1203 O O . ILE A 1 150 ? -15.609 -10.520 -0.382 1.00 65.94 150 ILE A O 1
ATOM 1207 N N . LYS A 1 151 ? -17.753 -11.173 -0.206 1.00 67.12 151 LYS A N 1
ATOM 1208 C CA . LYS A 1 151 ? -18.115 -10.747 -1.567 1.00 67.12 151 LYS A CA 1
ATOM 1209 C C . LYS A 1 151 ? -17.887 -9.230 -1.689 1.00 67.12 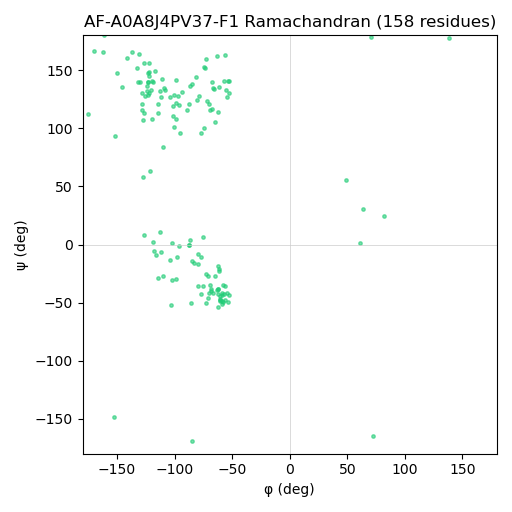151 LYS A C 1
ATOM 1211 O O . LYS A 1 151 ? -18.240 -8.531 -0.739 1.00 67.12 151 LYS A O 1
ATOM 1216 N N . PRO A 1 152 ? -17.368 -8.726 -2.826 1.00 64.94 152 PRO A N 1
ATOM 1217 C CA . PRO A 1 152 ? -17.177 -7.292 -3.020 1.00 64.94 152 PRO A CA 1
ATOM 1218 C C . PRO A 1 152 ? -18.465 -6.512 -2.751 1.00 64.94 152 PRO A C 1
ATOM 1220 O O . PRO A 1 152 ? -19.555 -6.968 -3.121 1.00 64.94 152 PRO A O 1
ATOM 1223 N N . LYS A 1 153 ? -18.344 -5.340 -2.117 1.00 64.50 153 LYS A N 1
ATOM 1224 C CA . LYS A 1 153 ? -19.499 -4.512 -1.726 1.00 64.50 153 LYS A CA 1
ATOM 1225 C C . LYS A 1 153 ? -20.187 -3.867 -2.936 1.00 64.50 153 LYS A C 1
ATOM 1227 O O . LYS A 1 153 ? -21.404 -3.689 -2.921 1.00 64.50 153 LYS A O 1
ATOM 1232 N N . HIS A 1 154 ? -19.453 -3.625 -4.026 1.00 52.09 154 HIS A N 1
ATOM 1233 C CA . HIS A 1 154 ? -20.008 -3.119 -5.286 1.00 52.09 154 HIS A CA 1
ATOM 1234 C C . HIS A 1 154 ? -20.317 -4.253 -6.269 1.00 52.09 154 HIS A C 1
ATOM 1236 O O . HIS A 1 154 ? -19.470 -4.712 -7.034 1.00 52.09 154 HIS A O 1
ATOM 1242 N N . ARG A 1 155 ? -21.580 -4.694 -6.287 1.00 42.72 155 ARG A N 1
ATOM 1243 C CA . ARG A 1 155 ? -22.143 -5.483 -7.394 1.00 42.72 155 ARG A CA 1
ATOM 1244 C C . ARG A 1 155 ? -22.453 -4.565 -8.579 1.00 42.72 155 ARG A C 1
ATOM 1246 O O . ARG A 1 155 ? -23.529 -3.982 -8.638 1.00 42.72 155 ARG A O 1
ATOM 1253 N N . GLY A 1 156 ? -21.526 -4.484 -9.530 1.00 46.00 156 GLY A N 1
ATOM 1254 C CA . GLY A 1 156 ? -21.771 -3.932 -10.871 1.00 46.00 156 GLY A CA 1
ATOM 1255 C C . GLY A 1 156 ? -21.608 -4.938 -12.018 1.00 46.00 156 GLY A C 1
ATOM 1256 O O . GLY A 1 156 ? -21.968 -4.624 -13.143 1.00 46.00 156 GLY A O 1
ATOM 1257 N N . TYR A 1 157 ? -21.102 -6.146 -11.755 1.00 40.72 157 TYR A N 1
ATOM 1258 C CA . TYR A 1 157 ? -20.835 -7.159 -12.786 1.00 40.72 157 TYR A CA 1
ATOM 1259 C C . TYR A 1 157 ? -21.488 -8.501 -12.457 1.00 40.72 157 TYR A C 1
ATOM 1261 O O . TYR A 1 157 ? -20.808 -9.505 -12.336 1.00 40.72 157 TYR A O 1
ATOM 1269 N N . TRP A 1 158 ? -22.809 -8.496 -12.284 1.00 44.47 158 TRP A N 1
ATOM 1270 C CA . TRP A 1 158 ? -23.678 -9.635 -12.602 1.00 44.47 158 TRP A CA 1
ATOM 1271 C C . TRP A 1 158 ? -25.052 -9.059 -12.956 1.00 44.47 158 TRP A C 1
ATOM 1273 O O . TRP A 1 158 ? -25.861 -8.786 -12.070 1.00 44.47 158 TRP A O 1
ATOM 1283 N N . ALA A 1 159 ? -25.273 -8.826 -14.246 1.00 36.22 159 ALA A N 1
ATOM 1284 C CA . ALA A 1 159 ? -26.599 -8.783 -14.840 1.00 36.22 159 ALA A CA 1
ATOM 1285 C C . ALA A 1 159 ? -26.553 -9.749 -16.031 1.00 36.22 159 ALA A C 1
ATOM 1287 O O . ALA A 1 159 ? -25.864 -9.467 -17.008 1.00 36.22 159 ALA A O 1
ATOM 1288 N N . ASP A 1 160 ? -27.230 -10.879 -15.821 1.00 39.81 160 ASP A N 1
ATOM 1289 C CA . ASP A 1 160 ? -27.610 -11.980 -16.722 1.00 39.81 160 ASP A CA 1
ATOM 1290 C C . ASP A 1 160 ? -26.517 -12.763 -17.476 1.00 39.81 160 ASP A C 1
ATOM 1292 O O . ASP A 1 160 ? -25.949 -12.272 -18.476 1.00 39.81 160 ASP A O 1
#

InterPro domains:
  IPR007702 Janus [PF05005] (27-132)
  IPR007702 Janus [PTHR12258] (20-136)
  IPR038596 Janus superfamily [G3DSA:3.50.20.20] (21-146)

Sequence (160 aa):
MSNQDLFTNAVVYKSTTTPNRTFQCIIDHQDDEKYVILRLTPYDTTTNSEAIEDRWVLASTETEAYHSDIKNWYCSNTADAHKNIWRSPVCMGGGIIKVDHENKTVKTWGTSGGYGDPPLEIVEQILKTVYEPQGYQLDIKITDEVRELIKPKHRGYWAD

Foldseek 3Di:
DDLLCQVVPFDWADFPPDAQEIETEGEADQFKWKKWKWKWWFPDCDPDVRNGHIYIYIFTHLQDQANVVSLVVVCVSCVVVCPNTTDRIDTQWMWMWHQDPPQQEIETEETHPVRGWHDQVNVCRRCCRPRVVVPHHYHRYYYNDDDDGDPRPDPPPDDD